Protein AF-A0A2G4GRU7-F1 (afdb_monomer_lite)

Radius of gyration: 21.22 Å; chains: 1; bounding box: 40×22×75 Å

Structure (mmCIF, N/CA/C/O backbone):
data_AF-A0A2G4GRU7-F1
#
_entry.id   AF-A0A2G4GRU7-F1
#
loop_
_atom_site.group_PDB
_atom_site.id
_atom_site.type_symbol
_atom_site.label_atom_id
_atom_site.label_alt_id
_atom_site.label_comp_id
_atom_site.label_asym_id
_atom_site.label_entity_id
_atom_site.label_seq_id
_atom_site.pdbx_PDB_ins_code
_atom_site.Cartn_x
_atom_site.Cartn_y
_atom_site.Cartn_z
_atom_site.occupancy
_atom_site.B_iso_or_equiv
_atom_site.auth_seq_id
_atom_site.auth_comp_id
_atom_site.auth_asym_id
_atom_site.auth_atom_id
_atom_site.pdbx_PDB_model_num
ATOM 1 N N . MET A 1 1 ? -12.659 11.363 2.943 1.00 33.38 1 MET A N 1
ATOM 2 C CA . MET A 1 1 ? -12.191 11.001 1.588 1.00 33.38 1 MET A CA 1
ATOM 3 C C . MET A 1 1 ? -10.770 10.488 1.726 1.00 33.38 1 MET A C 1
ATOM 5 O O . MET A 1 1 ? -9.872 11.290 1.928 1.00 33.38 1 MET A O 1
ATOM 9 N N . TYR A 1 2 ? -10.581 9.170 1.735 1.00 34.88 2 TYR A N 1
ATOM 10 C CA . TYR A 1 2 ? -9.243 8.578 1.662 1.00 34.88 2 TYR A CA 1
ATOM 11 C C . TYR A 1 2 ? -8.819 8.586 0.191 1.00 34.88 2 TYR A C 1
ATOM 13 O O . TYR A 1 2 ? -9.683 8.330 -0.653 1.00 34.88 2 TYR A O 1
ATOM 21 N N . PRO A 1 3 ? -7.564 8.933 -0.141 1.00 39.75 3 PRO A N 1
ATOM 22 C CA . PRO A 1 3 ? -7.118 8.927 -1.523 1.00 39.75 3 PRO A CA 1
ATOM 23 C C . PRO A 1 3 ? -7.282 7.507 -2.066 1.00 39.75 3 PRO A C 1
ATOM 25 O O . PRO A 1 3 ? -6.650 6.564 -1.596 1.00 39.75 3 PRO A O 1
ATOM 28 N N . SER A 1 4 ? -8.218 7.387 -3.006 1.00 40.75 4 SER A N 1
ATOM 29 C CA . SER A 1 4 ? -8.420 6.230 -3.869 1.00 40.75 4 SER A CA 1
ATOM 30 C C . SER A 1 4 ? -7.087 5.843 -4.510 1.00 40.75 4 SER A C 1
ATOM 32 O O . SER A 1 4 ? -6.203 6.689 -4.645 1.00 40.75 4 SER A O 1
ATOM 34 N N . ALA A 1 5 ? -6.973 4.607 -4.988 1.00 45.09 5 ALA A N 1
ATOM 35 C CA . ALA A 1 5 ? -5.902 4.084 -5.845 1.00 45.09 5 ALA A CA 1
ATOM 36 C C . ALA A 1 5 ? -5.687 4.863 -7.180 1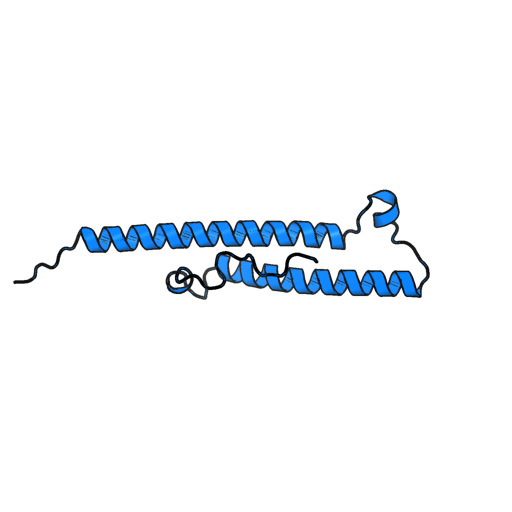.00 45.09 5 ALA A C 1
ATOM 38 O O . ALA A 1 5 ? -5.176 4.326 -8.157 1.00 45.09 5 ALA A O 1
ATOM 39 N N . ALA A 1 6 ? -6.095 6.133 -7.238 1.00 44.72 6 ALA A N 1
ATOM 40 C CA . ALA A 1 6 ? -6.219 7.013 -8.388 1.00 44.72 6 ALA A CA 1
ATOM 41 C C . ALA A 1 6 ? -4.956 7.829 -8.721 1.00 44.72 6 ALA A C 1
ATOM 43 O O . ALA A 1 6 ? -5.002 8.629 -9.646 1.00 44.72 6 ALA A O 1
ATOM 44 N N . GLU A 1 7 ? -3.833 7.638 -8.025 1.00 49.34 7 GLU A N 1
ATOM 45 C CA . GLU A 1 7 ? -2.582 8.354 -8.339 1.00 49.34 7 GLU A CA 1
ATOM 46 C C . GLU A 1 7 ? -1.391 7.422 -8.588 1.00 49.34 7 GLU A C 1
ATOM 48 O O . GLU A 1 7 ? -0.241 7.823 -8.441 1.00 49.34 7 GLU A O 1
ATOM 53 N N . LEU A 1 8 ? -1.633 6.173 -8.992 1.00 56.59 8 LEU A N 1
ATOM 54 C CA . LEU A 1 8 ? -0.574 5.411 -9.653 1.00 56.59 8 LEU A CA 1
ATOM 55 C C . LEU A 1 8 ? -0.314 6.075 -11.006 1.00 56.59 8 LEU A C 1
ATOM 57 O O . LEU A 1 8 ? -1.179 6.029 -11.885 1.00 56.59 8 LEU A O 1
ATOM 61 N N . ARG A 1 9 ? 0.852 6.708 -11.183 1.00 59.22 9 ARG A N 1
ATOM 62 C CA . ARG A 1 9 ? 1.202 7.449 -12.410 1.00 59.22 9 ARG A CA 1
ATOM 63 C C . ARG A 1 9 ? 1.265 6.515 -13.615 1.00 59.22 9 ARG A C 1
ATOM 65 O O . ARG A 1 9 ? 1.128 6.956 -14.756 1.00 59.22 9 ARG A O 1
ATOM 72 N N . LEU A 1 10 ? 1.430 5.215 -13.376 1.00 54.62 10 LEU A N 1
ATOM 73 C CA . LEU A 1 10 ? 1.379 4.183 -14.406 1.00 54.62 10 LEU A CA 1
ATOM 74 C C . LEU A 1 10 ? -0.038 3.777 -14.822 1.00 54.62 10 LEU A C 1
ATOM 76 O O . LEU A 1 10 ? -0.189 3.167 -15.880 1.00 54.62 10 LEU A O 1
ATOM 80 N N . SER A 1 11 ? -1.079 4.125 -14.059 1.00 49.16 11 SER A N 1
ATOM 81 C CA . SER A 1 11 ? -2.467 3.812 -14.408 1.00 49.16 11 SER A CA 1
ATOM 82 C C . SER A 1 11 ? -2.907 4.657 -15.612 1.00 49.16 11 SER A C 1
ATOM 84 O O . SER A 1 11 ? -3.355 5.791 -15.480 1.00 49.16 11 SER A O 1
ATOM 86 N N . GLY A 1 12 ? -2.709 4.118 -16.819 1.00 50.47 12 GLY A N 1
ATOM 87 C CA . GLY A 1 12 ? -3.127 4.732 -18.084 1.00 50.47 12 GLY A CA 1
ATOM 88 C C . GLY A 1 12 ? -2.006 5.292 -18.965 1.00 50.47 12 GLY A C 1
ATOM 89 O O . GLY A 1 12 ? -2.294 5.847 -20.024 1.00 50.47 12 GLY A O 1
ATOM 90 N N . THR A 1 13 ? -0.729 5.141 -18.599 1.00 53.81 13 THR A N 1
ATOM 91 C CA . THR A 1 13 ? 0.367 5.622 -19.452 1.00 53.81 13 THR A CA 1
ATOM 92 C C . THR A 1 13 ? 0.822 4.551 -20.441 1.00 53.81 13 THR A C 1
ATOM 94 O O . THR A 1 13 ? 1.017 3.385 -20.101 1.00 53.81 13 THR A O 1
ATOM 97 N N . ALA A 1 14 ? 1.123 4.962 -21.679 1.00 52.47 14 ALA A N 1
ATOM 98 C CA . ALA A 1 14 ? 1.767 4.125 -22.703 1.00 52.47 14 ALA A CA 1
ATOM 99 C C . ALA A 1 14 ? 3.171 3.604 -22.292 1.00 52.47 14 ALA A C 1
ATOM 101 O O . ALA A 1 14 ? 3.937 3.132 -23.129 1.00 52.47 14 ALA A O 1
ATOM 102 N N . ALA A 1 15 ? 3.586 3.825 -21.039 1.00 53.56 15 ALA A N 1
ATOM 103 C CA . ALA A 1 15 ? 4.849 3.402 -20.444 1.00 53.56 15 ALA A CA 1
ATOM 104 C C . ALA A 1 15 ? 4.804 1.908 -20.098 1.00 53.56 15 ALA A C 1
ATOM 106 O O . ALA A 1 15 ? 5.805 1.214 -20.253 1.00 53.56 15 ALA A O 1
ATOM 107 N N . LEU A 1 16 ? 3.612 1.401 -19.758 1.00 57.91 16 LEU A N 1
ATOM 108 C CA . LEU A 1 16 ? 3.356 -0.020 -19.522 1.00 57.91 16 LEU A CA 1
ATOM 109 C C . LEU A 1 16 ? 3.605 -0.892 -20.759 1.00 57.91 16 LEU A C 1
ATOM 111 O O . LEU A 1 16 ? 3.955 -2.051 -20.610 1.00 57.91 16 LEU A O 1
ATOM 115 N N . GLY A 1 17 ? 3.473 -0.346 -21.973 1.00 60.91 17 GLY A N 1
ATOM 116 C CA . GLY A 1 17 ? 3.728 -1.100 -23.208 1.00 60.91 17 GLY A CA 1
ATOM 117 C C . GLY A 1 17 ? 5.206 -1.415 -23.463 1.00 60.91 17 GLY A C 1
ATOM 118 O O . GLY A 1 17 ? 5.508 -2.220 -24.336 1.00 60.91 17 GLY A O 1
ATOM 119 N N . VAL A 1 18 ? 6.122 -0.771 -22.730 1.00 65.56 18 VAL A N 1
ATOM 120 C CA . VAL A 1 18 ? 7.579 -0.959 -22.868 1.00 65.56 18 VAL A CA 1
ATOM 121 C C . VAL A 1 18 ? 8.126 -1.909 -21.797 1.00 65.56 18 VAL A C 1
ATOM 123 O O . VAL A 1 18 ? 9.195 -2.487 -21.974 1.00 65.56 18 VAL A O 1
ATOM 126 N N . ILE A 1 19 ? 7.401 -2.081 -20.690 1.00 71.81 19 ILE A N 1
ATOM 127 C CA . ILE A 1 19 ? 7.797 -2.948 -19.579 1.00 71.81 19 ILE A CA 1
ATOM 128 C C . ILE A 1 19 ? 7.186 -4.334 -19.802 1.00 71.81 19 ILE A C 1
ATOM 130 O O . ILE A 1 19 ? 5.994 -4.458 -20.080 1.00 71.81 19 ILE A O 1
ATOM 134 N N . ALA A 1 20 ? 8.001 -5.382 -19.680 1.00 74.62 20 ALA A N 1
ATOM 135 C CA . ALA A 1 20 ? 7.530 -6.753 -19.822 1.00 74.62 20 ALA A CA 1
ATOM 136 C C . ALA A 1 20 ? 6.511 -7.102 -18.720 1.00 74.62 20 ALA A C 1
ATOM 138 O O . ALA A 1 20 ? 6.621 -6.652 -17.578 1.00 74.62 20 ALA A O 1
ATOM 139 N N . ALA A 1 21 ? 5.496 -7.898 -19.056 1.00 72.06 21 ALA A N 1
ATOM 140 C CA . ALA A 1 21 ? 4.409 -8.221 -18.127 1.00 72.06 21 ALA A CA 1
ATOM 141 C C . ALA A 1 21 ? 4.870 -9.033 -16.899 1.00 72.06 21 ALA A C 1
ATOM 143 O O . ALA A 1 21 ? 4.179 -9.039 -15.878 1.00 72.06 21 ALA A O 1
ATOM 144 N N . ASP A 1 22 ? 6.016 -9.701 -17.020 1.00 77.12 22 ASP A N 1
ATOM 145 C CA . ASP A 1 22 ? 6.724 -10.493 -16.017 1.00 77.12 22 ASP A CA 1
ATOM 146 C C . ASP A 1 22 ? 7.858 -9.719 -15.316 1.00 77.12 22 ASP A C 1
ATOM 148 O O . ASP A 1 22 ? 8.586 -10.302 -14.513 1.00 77.12 22 ASP A O 1
ATOM 152 N N . ASP A 1 23 ? 8.002 -8.407 -15.559 1.00 81.62 23 ASP A N 1
ATOM 153 C CA . ASP A 1 23 ? 8.969 -7.576 -14.834 1.00 81.62 23 ASP A CA 1
ATOM 154 C C . ASP A 1 23 ? 8.699 -7.658 -13.325 1.00 81.62 23 ASP A C 1
ATOM 156 O O . ASP A 1 23 ? 7.605 -7.352 -12.839 1.00 81.62 23 ASP A O 1
ATOM 160 N N . VAL A 1 24 ? 9.726 -8.061 -12.573 1.00 84.62 24 VAL A N 1
ATOM 161 C CA . VAL A 1 24 ? 9.657 -8.303 -11.126 1.00 84.62 24 VAL A CA 1
ATOM 162 C C . VAL A 1 24 ? 9.108 -7.090 -10.371 1.00 84.62 24 VAL A C 1
ATOM 164 O O . VAL A 1 24 ? 8.372 -7.255 -9.401 1.00 84.62 24 VAL A O 1
ATOM 167 N N . ARG A 1 25 ? 9.399 -5.866 -10.827 1.00 82.94 25 ARG A N 1
ATOM 168 C CA . ARG A 1 25 ? 8.919 -4.629 -10.192 1.00 82.94 25 ARG A CA 1
ATOM 169 C C . ARG A 1 25 ? 7.429 -4.413 -10.435 1.00 82.94 25 ARG A C 1
ATOM 171 O O . ARG A 1 25 ? 6.721 -3.977 -9.533 1.00 82.94 25 ARG A O 1
ATOM 178 N N . LEU A 1 26 ? 6.939 -4.753 -11.628 1.00 82.62 26 LEU A N 1
ATOM 179 C CA . LEU A 1 26 ? 5.515 -4.676 -11.957 1.00 82.62 26 LEU A CA 1
ATOM 180 C C . LEU A 1 26 ? 4.717 -5.735 -11.187 1.00 82.62 26 LEU A C 1
ATOM 182 O O . LEU A 1 26 ? 3.625 -5.451 -10.691 1.00 82.62 26 LEU A O 1
ATOM 186 N N . VAL A 1 27 ? 5.273 -6.941 -11.043 1.00 86.75 27 VAL A N 1
ATOM 187 C CA . VAL A 1 27 ? 4.704 -7.994 -10.192 1.00 86.75 27 VAL A CA 1
ATOM 188 C C . VAL A 1 27 ? 4.671 -7.545 -8.729 1.00 86.75 27 VAL A C 1
ATOM 190 O O . VAL A 1 27 ? 3.622 -7.654 -8.093 1.00 86.75 27 VAL A O 1
ATOM 193 N N . ALA A 1 28 ? 5.765 -6.974 -8.219 1.00 88.00 28 ALA A N 1
ATOM 194 C CA . ALA A 1 28 ? 5.840 -6.449 -6.858 1.00 88.00 28 ALA A CA 1
ATOM 195 C C . ALA A 1 28 ? 4.814 -5.331 -6.610 1.00 88.00 28 ALA A C 1
ATOM 197 O O . ALA A 1 28 ? 4.144 -5.343 -5.581 1.00 88.00 28 ALA A O 1
ATOM 198 N N . LEU A 1 29 ? 4.619 -4.415 -7.566 1.00 87.75 29 LEU A N 1
ATOM 199 C CA . LEU A 1 29 ? 3.603 -3.362 -7.468 1.00 87.75 29 LEU A CA 1
ATOM 200 C C . LEU A 1 29 ? 2.190 -3.953 -7.356 1.00 87.75 29 LEU A C 1
ATOM 202 O O . LEU A 1 29 ? 1.420 -3.556 -6.485 1.00 87.75 29 LEU A O 1
ATOM 206 N N . ARG A 1 30 ? 1.854 -4.943 -8.195 1.00 86.50 30 ARG A N 1
ATOM 207 C CA . ARG A 1 30 ? 0.549 -5.629 -8.133 1.00 86.50 30 ARG A CA 1
ATOM 208 C C . ARG A 1 30 ? 0.339 -6.331 -6.793 1.00 86.50 30 ARG A C 1
ATOM 210 O O . ARG A 1 30 ? -0.740 -6.230 -6.216 1.00 86.50 30 ARG A O 1
ATOM 217 N N . GLN A 1 31 ? 1.365 -7.020 -6.296 1.00 89.31 31 GLN A N 1
ATOM 218 C CA . GLN A 1 31 ? 1.323 -7.687 -4.994 1.00 89.31 31 GLN A CA 1
ATOM 219 C C . GLN A 1 31 ? 1.164 -6.685 -3.847 1.00 89.31 31 GLN A C 1
ATOM 221 O O . GLN A 1 31 ? 0.366 -6.923 -2.945 1.00 89.31 31 GLN A O 1
ATOM 226 N N . ALA A 1 32 ? 1.862 -5.549 -3.899 1.00 89.81 32 ALA A N 1
ATOM 227 C CA . ALA A 1 32 ? 1.746 -4.493 -2.900 1.00 89.81 32 ALA A CA 1
ATOM 228 C C . ALA A 1 32 ? 0.336 -3.879 -2.879 1.00 89.81 32 ALA A C 1
ATOM 230 O O . ALA A 1 32 ? -0.222 -3.676 -1.802 1.00 89.81 32 ALA A O 1
ATOM 231 N N . CYS A 1 33 ? -0.284 -3.658 -4.044 1.00 89.75 33 CYS A N 1
ATOM 232 C CA . CYS A 1 33 ? -1.679 -3.212 -4.123 1.00 89.75 33 CYS A CA 1
ATOM 233 C C . CYS A 1 33 ? -2.652 -4.234 -3.511 1.00 89.75 33 CYS A C 1
ATOM 235 O O . CYS A 1 33 ? -3.497 -3.858 -2.703 1.00 89.75 33 CYS A O 1
ATOM 237 N N . ALA A 1 34 ? -2.504 -5.525 -3.827 1.00 90.75 34 ALA A N 1
ATOM 238 C CA . ALA A 1 34 ? -3.344 -6.577 -3.245 1.00 90.75 34 ALA A CA 1
ATOM 239 C C . ALA A 1 34 ? -3.159 -6.702 -1.718 1.00 90.75 34 ALA A C 1
ATOM 241 O O . ALA A 1 34 ? -4.118 -6.923 -0.971 1.00 90.75 34 ALA A O 1
ATOM 242 N N . LEU A 1 35 ? -1.925 -6.524 -1.235 1.00 92.56 35 LEU A N 1
ATOM 243 C CA . LEU A 1 35 ? -1.626 -6.481 0.193 1.00 92.56 35 LEU A CA 1
ATOM 244 C C . LEU A 1 35 ? -2.309 -5.286 0.868 1.00 92.56 35 LEU A C 1
ATOM 246 O O . LEU A 1 35 ? -2.901 -5.454 1.931 1.00 92.56 35 LEU A O 1
ATOM 250 N N . LEU A 1 36 ? -2.276 -4.103 0.248 1.00 92.81 36 LEU A N 1
ATOM 251 C CA . LEU A 1 36 ? -2.945 -2.912 0.770 1.00 92.81 36 LEU A CA 1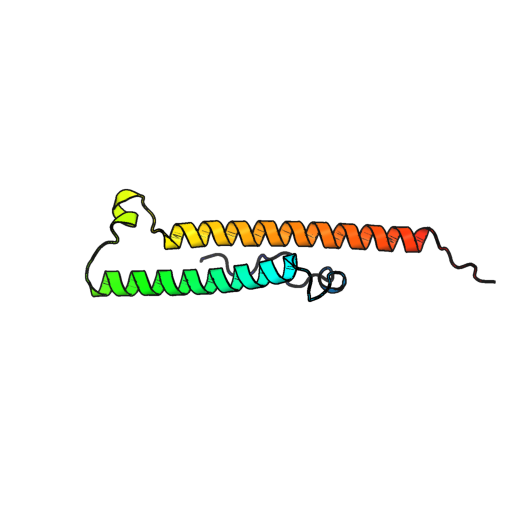
ATOM 252 C C . LEU A 1 36 ? -4.454 -3.138 0.932 1.00 92.81 36 LEU A C 1
ATOM 254 O O . LEU A 1 36 ? -5.000 -2.833 1.991 1.00 92.81 36 LEU A O 1
ATOM 258 N N . GLU A 1 37 ? -5.116 -3.711 -0.075 1.00 91.44 37 GLU A N 1
ATOM 259 C CA . GLU A 1 37 ? -6.547 -4.040 -0.004 1.00 91.44 37 GLU A CA 1
ATOM 260 C C . GLU A 1 37 ? -6.855 -5.000 1.152 1.00 91.44 37 GLU A C 1
ATOM 262 O O . GLU A 1 37 ? -7.821 -4.802 1.896 1.00 91.44 37 GLU A O 1
ATOM 267 N N . THR A 1 38 ? -5.999 -6.007 1.345 1.00 93.75 38 THR A N 1
ATOM 268 C CA . THR A 1 38 ? -6.126 -6.976 2.441 1.00 93.75 38 THR A CA 1
ATOM 269 C C . THR A 1 38 ? -5.981 -6.291 3.800 1.00 93.75 38 THR A C 1
ATOM 271 O O . THR A 1 38 ? -6.834 -6.460 4.669 1.00 93.75 38 THR A O 1
ATOM 274 N N . LEU A 1 39 ? -4.954 -5.454 3.972 1.00 93.12 39 LEU A N 1
ATOM 275 C CA . LEU A 1 39 ? -4.716 -4.718 5.215 1.00 93.12 39 LEU A CA 1
ATOM 276 C C . LEU A 1 39 ? -5.861 -3.751 5.543 1.00 93.12 39 LEU A C 1
ATOM 278 O O . LEU A 1 39 ? -6.278 -3.651 6.697 1.00 93.12 39 LEU A O 1
ATOM 282 N N . GLU A 1 40 ? -6.414 -3.060 4.544 1.00 93.06 40 GLU A N 1
ATOM 283 C CA . GLU A 1 40 ? -7.567 -2.176 4.737 1.00 93.06 40 GLU A CA 1
ATOM 284 C C . GLU A 1 40 ? -8.830 -2.950 5.139 1.00 93.06 40 GLU A C 1
ATOM 286 O O . GLU A 1 40 ? -9.607 -2.476 5.975 1.00 93.06 40 GLU A O 1
ATOM 291 N N . ALA A 1 41 ? -9.045 -4.140 4.572 1.00 93.62 41 ALA A N 1
ATOM 292 C CA . ALA A 1 41 ? -10.146 -5.016 4.961 1.00 93.62 41 ALA A CA 1
ATOM 293 C C . ALA A 1 41 ? -9.973 -5.541 6.396 1.00 93.62 41 ALA A C 1
ATOM 295 O O . ALA A 1 41 ? -10.921 -5.511 7.186 1.00 93.62 41 ALA A O 1
ATOM 296 N N . GLU A 1 42 ? -8.762 -5.961 6.763 1.00 94.12 42 GLU A N 1
ATOM 297 C CA . GLU A 1 42 ? -8.441 -6.413 8.117 1.00 94.12 42 GLU A CA 1
ATOM 298 C C . GLU A 1 42 ? -8.583 -5.296 9.152 1.00 94.12 42 GLU A C 1
ATOM 300 O O . GLU A 1 42 ? -9.149 -5.533 10.219 1.00 94.12 42 GLU A O 1
ATOM 305 N N . SER A 1 43 ? -8.150 -4.072 8.830 1.00 93.00 43 SER A N 1
ATOM 306 C CA . SER A 1 43 ? -8.301 -2.908 9.711 1.00 93.00 43 SER A CA 1
ATOM 307 C C . SER A 1 43 ? -9.773 -2.632 10.006 1.00 93.00 43 SER A C 1
ATOM 309 O O . SER A 1 43 ? -10.159 -2.519 11.167 1.00 93.00 43 SER A O 1
ATOM 311 N N . LYS A 1 44 ? -10.626 -2.627 8.973 1.00 93.00 44 LYS A N 1
ATOM 312 C CA . LYS A 1 44 ? -12.080 -2.460 9.138 1.00 93.00 44 LYS A CA 1
ATOM 313 C C . LYS A 1 44 ? -12.694 -3.592 9.963 1.00 93.00 44 LYS A C 1
ATOM 315 O O . LYS A 1 44 ? -13.549 -3.353 10.810 1.00 93.00 44 LYS A O 1
ATOM 320 N N . SER A 1 45 ? -12.259 -4.829 9.728 1.00 93.94 45 SER A N 1
ATOM 321 C CA . SER A 1 45 ? -12.709 -5.996 10.494 1.00 93.94 45 SER A CA 1
ATOM 322 C C . SER A 1 45 ? -12.290 -5.920 11.968 1.00 93.94 45 SER A C 1
ATOM 324 O O . SER A 1 45 ? -13.049 -6.305 12.859 1.00 93.94 45 SER A O 1
ATOM 326 N N . LEU A 1 46 ? -11.090 -5.411 12.260 1.00 91.31 46 LEU A N 1
ATOM 327 C CA . LEU A 1 46 ? -10.635 -5.162 13.626 1.00 91.31 46 LEU A CA 1
ATOM 328 C C . LEU A 1 46 ? -11.486 -4.088 14.309 1.00 91.31 46 LEU A C 1
ATOM 330 O O . LEU A 1 46 ? -11.978 -4.348 15.407 1.00 91.31 46 LEU A O 1
ATOM 334 N N . ASP A 1 47 ? -11.716 -2.951 13.650 1.00 90.81 47 ASP A N 1
ATOM 335 C CA . ASP A 1 47 ? -12.554 -1.872 14.185 1.00 90.81 47 ASP A CA 1
ATOM 336 C C . ASP A 1 47 ? -13.962 -2.386 14.530 1.00 90.81 47 ASP A C 1
ATOM 338 O O . ASP A 1 47 ? -14.437 -2.199 15.648 1.00 90.81 47 ASP A O 1
ATOM 342 N N . LEU A 1 48 ? -14.598 -3.144 13.628 1.00 93.31 48 LEU A N 1
ATOM 343 C CA . LEU A 1 48 ? -15.917 -3.739 13.880 1.00 93.31 48 LEU A CA 1
ATOM 344 C C . LEU A 1 48 ? -15.929 -4.679 15.095 1.00 93.31 48 LEU A C 1
ATOM 346 O O . LEU A 1 48 ? -16.880 -4.668 15.878 1.00 93.31 48 LEU A O 1
ATOM 350 N N . ARG A 1 49 ? -14.885 -5.499 15.272 1.00 92.56 49 ARG A N 1
ATOM 351 C CA . ARG A 1 49 ? -14.776 -6.417 16.421 1.00 92.56 49 ARG A CA 1
ATOM 352 C C . ARG A 1 49 ? -14.563 -5.672 17.734 1.00 92.56 49 ARG A C 1
ATOM 354 O O . ARG A 1 49 ? -15.115 -6.083 18.754 1.00 92.56 49 ARG A O 1
ATOM 361 N N . LEU A 1 50 ? -13.765 -4.609 17.720 1.00 91.75 50 LEU A N 1
ATOM 362 C CA . LEU A 1 50 ? -13.506 -3.774 18.890 1.00 91.75 50 LEU A CA 1
ATOM 363 C C . LEU A 1 50 ? -14.767 -3.031 19.333 1.00 91.75 50 LEU A C 1
ATOM 365 O O . LEU A 1 50 ? -15.122 -3.096 20.512 1.00 91.75 50 LEU A O 1
ATOM 369 N N . GLU A 1 51 ? -15.495 -2.442 18.384 1.00 91.62 51 GLU A N 1
ATOM 370 C CA . GLU A 1 51 ? -16.787 -1.799 18.633 1.00 91.62 51 GLU A CA 1
ATOM 371 C C . GLU A 1 51 ? -17.818 -2.794 19.184 1.00 91.62 51 GLU A C 1
ATOM 373 O O . GLU A 1 51 ? -18.439 -2.545 20.219 1.00 91.62 51 GLU A O 1
ATOM 378 N N . ALA A 1 52 ? -17.946 -3.976 18.568 1.00 93.50 52 ALA A N 1
ATOM 379 C CA . ALA A 1 52 ? -18.854 -5.023 19.043 1.00 93.50 52 ALA A CA 1
ATOM 380 C C . ALA A 1 52 ? -18.515 -5.497 20.468 1.00 93.50 52 ALA A C 1
ATOM 382 O O . ALA A 1 52 ? -19.410 -5.773 21.268 1.00 93.50 52 ALA A O 1
ATOM 383 N N . ALA A 1 53 ? -17.225 -5.561 20.804 1.00 93.06 53 ALA A N 1
ATOM 384 C CA . ALA A 1 53 ? -16.753 -5.921 22.136 1.00 93.06 53 ALA A CA 1
ATOM 385 C C . ALA A 1 53 ? -16.763 -4.748 23.134 1.00 93.06 53 ALA A C 1
ATOM 387 O O . ALA A 1 53 ? -16.474 -4.973 24.310 1.00 93.06 53 ALA A O 1
ATOM 388 N N . LYS A 1 54 ? -17.068 -3.515 22.694 1.00 90.69 54 LYS A N 1
ATOM 389 C CA . LYS A 1 54 ? -16.915 -2.269 23.471 1.00 90.69 54 LYS A CA 1
ATOM 390 C C . LYS A 1 54 ? -15.516 -2.128 24.082 1.00 90.69 54 LYS A C 1
ATOM 392 O O . LYS A 1 54 ? -15.360 -1.702 25.228 1.00 90.69 54 LYS A O 1
ATOM 397 N N . ARG A 1 55 ? -14.492 -2.547 23.338 1.00 89.19 55 ARG A N 1
ATOM 398 C CA . ARG A 1 55 ? -13.088 -2.518 23.761 1.00 89.19 55 ARG A CA 1
ATOM 399 C C . ARG A 1 55 ? -12.312 -1.543 22.898 1.00 89.19 55 ARG A C 1
ATOM 401 O O . ARG A 1 55 ? -12.533 -1.456 21.700 1.00 89.19 55 ARG A O 1
ATOM 408 N N . LEU A 1 56 ? -11.358 -0.863 23.517 1.00 83.31 56 LEU A N 1
ATOM 409 C CA . LEU A 1 56 ? -10.382 -0.051 22.803 1.00 83.31 56 LEU A CA 1
ATOM 410 C C . LEU A 1 56 ? -9.193 -0.917 22.389 1.00 83.31 56 LEU A C 1
ATOM 412 O O . LEU A 1 56 ? -8.808 -1.841 23.112 1.00 83.31 56 LEU A O 1
ATOM 416 N N . ASP A 1 57 ? -8.600 -0.591 21.243 1.00 84.06 57 ASP A N 1
ATOM 417 C CA . ASP A 1 57 ? -7.325 -1.174 20.839 1.00 84.06 57 ASP A CA 1
ATOM 418 C C . ASP A 1 57 ? -6.201 -0.670 21.771 1.00 84.06 57 ASP A C 1
ATOM 420 O O . ASP A 1 57 ? -5.995 0.546 21.880 1.00 84.06 57 ASP A O 1
ATOM 424 N N . PRO A 1 58 ? -5.458 -1.566 22.448 1.00 83.75 58 PRO A N 1
ATOM 425 C CA . PRO A 1 58 ? -4.396 -1.164 23.368 1.00 83.75 58 PRO A CA 1
ATOM 426 C C . PRO A 1 58 ? -3.252 -0.402 22.691 1.00 83.75 58 PRO A C 1
ATOM 428 O O . PRO A 1 58 ? -2.720 0.539 23.276 1.00 83.75 58 PRO A O 1
ATOM 431 N N . MET A 1 59 ? -2.875 -0.773 21.462 1.00 85.94 59 MET A N 1
ATOM 432 C CA . MET A 1 59 ? -1.827 -0.066 20.722 1.00 85.94 59 MET A CA 1
ATOM 433 C C . MET A 1 59 ? -2.296 1.321 20.312 1.00 85.94 59 MET A C 1
ATOM 435 O O . MET A 1 59 ? -1.564 2.283 20.514 1.00 85.94 59 MET A O 1
ATOM 439 N N . ARG A 1 60 ? -3.524 1.453 19.807 1.00 87.12 60 ARG A N 1
ATOM 440 C CA . ARG A 1 60 ? -4.099 2.753 19.451 1.00 87.12 60 ARG A CA 1
ATOM 441 C C . ARG A 1 60 ? -4.177 3.680 20.659 1.00 87.12 60 ARG A C 1
ATOM 443 O O . ARG A 1 60 ? -3.938 4.873 20.518 1.00 87.12 60 ARG A O 1
ATOM 450 N N . HIS A 1 61 ? -4.455 3.139 21.844 1.00 86.44 61 HIS A N 1
ATOM 451 C CA . HIS A 1 61 ? -4.483 3.920 23.078 1.00 86.44 61 HIS A CA 1
ATOM 452 C C . HIS A 1 61 ? -3.097 4.437 23.500 1.00 86.44 61 HIS A C 1
ATOM 454 O O . HIS A 1 61 ? -2.989 5.556 23.990 1.00 86.44 61 HIS A O 1
ATOM 460 N N . VAL A 1 62 ? -2.039 3.645 23.296 1.00 89.19 62 VAL A N 1
ATOM 461 C CA . VAL A 1 62 ? -0.668 3.996 23.715 1.00 89.19 62 VAL A CA 1
ATOM 462 C C . VAL A 1 62 ? 0.085 4.802 22.652 1.00 89.19 62 VAL A C 1
ATOM 464 O O . VAL A 1 62 ? 0.779 5.761 22.974 1.00 89.19 62 VAL A O 1
ATOM 467 N N . LEU A 1 63 ? -0.031 4.410 21.385 1.00 86.56 63 LEU A N 1
ATOM 468 C CA . LEU A 1 63 ? 0.763 4.920 20.262 1.00 86.56 63 LEU A CA 1
ATOM 469 C C . LEU A 1 63 ? -0.035 5.843 19.330 1.00 86.56 63 LEU A C 1
ATOM 471 O O . LEU A 1 63 ? 0.527 6.383 18.380 1.00 86.56 63 LEU A O 1
ATOM 475 N N . GLY A 1 64 ? -1.344 5.997 19.549 1.00 87.44 64 GLY A N 1
ATOM 476 C CA . GLY A 1 64 ? -2.240 6.788 18.698 1.00 87.44 64 GLY A CA 1
ATOM 477 C C . GLY A 1 64 ? -2.656 6.102 17.393 1.00 87.44 64 GLY A C 1
ATOM 478 O O . GLY A 1 64 ? -3.550 6.598 16.711 1.00 87.44 64 GLY A O 1
ATOM 479 N N . LYS A 1 65 ? -2.049 4.957 17.059 1.00 87.25 65 LYS A N 1
ATOM 480 C CA . LYS A 1 65 ? -2.352 4.159 15.866 1.00 87.25 65 LYS A CA 1
ATOM 481 C C . LYS A 1 65 ? -2.202 2.664 16.116 1.00 87.25 65 LYS A C 1
ATOM 483 O O . LYS A 1 65 ? -1.423 2.233 16.967 1.00 87.25 65 LYS A O 1
ATOM 488 N N . THR A 1 66 ? -2.945 1.876 15.356 1.00 89.44 66 THR A N 1
ATOM 489 C CA . THR A 1 66 ? -2.846 0.417 15.329 1.00 89.44 66 THR A CA 1
ATOM 490 C C . THR A 1 66 ? -1.638 -0.043 14.505 1.00 89.44 66 THR A C 1
ATOM 492 O O . THR A 1 66 ? -1.057 0.702 13.702 1.00 89.44 66 THR A O 1
ATOM 495 N N . SER A 1 67 ? -1.248 -1.306 14.686 1.00 89.06 67 SER A N 1
ATOM 496 C CA . SER A 1 67 ? -0.255 -1.955 13.823 1.00 89.06 67 SER A CA 1
ATOM 497 C C . SER A 1 67 ? -0.723 -2.008 12.366 1.00 89.06 67 SER A C 1
ATOM 499 O O . SER A 1 67 ? 0.086 -1.786 11.468 1.00 89.06 67 SER A O 1
ATOM 501 N N . LEU A 1 68 ? -2.023 -2.227 12.134 1.00 92.12 68 LEU A N 1
ATOM 502 C CA . LEU A 1 68 ? -2.624 -2.261 10.799 1.00 92.12 68 LEU A CA 1
ATOM 503 C C . LEU A 1 68 ? -2.589 -0.889 10.126 1.00 92.12 68 LEU A C 1
ATOM 505 O O . LEU A 1 68 ? -2.160 -0.799 8.982 1.00 92.12 68 LEU A O 1
ATOM 509 N N . GLU A 1 69 ? -2.933 0.190 10.835 1.00 91.88 69 GLU A N 1
ATOM 510 C CA . GLU A 1 69 ? -2.797 1.557 10.307 1.00 91.88 69 GLU A CA 1
ATOM 511 C C . GLU A 1 69 ? -1.345 1.861 9.916 1.00 91.88 69 GLU A C 1
ATOM 513 O O . GLU A 1 69 ? -1.087 2.393 8.837 1.00 91.88 69 GLU A O 1
ATOM 518 N N . SER A 1 70 ? -0.382 1.442 10.742 1.00 91.94 70 SER A N 1
ATOM 519 C CA . SER A 1 70 ? 1.045 1.606 10.435 1.00 91.94 70 SER A CA 1
ATOM 520 C C . SER A 1 70 ? 1.477 0.793 9.208 1.00 91.94 70 SER A C 1
ATOM 522 O O . SER A 1 70 ? 2.228 1.292 8.372 1.00 91.94 70 SER A O 1
ATOM 524 N N . ALA A 1 71 ? 0.997 -0.446 9.073 1.00 92.81 71 ALA A N 1
ATOM 525 C CA . ALA A 1 71 ? 1.287 -1.301 7.923 1.00 92.81 71 ALA A CA 1
ATOM 526 C C . ALA A 1 71 ? 0.652 -0.764 6.628 1.00 92.81 71 ALA A C 1
ATOM 528 O O . ALA A 1 71 ? 1.283 -0.803 5.572 1.00 92.81 71 ALA A O 1
ATOM 529 N N . ILE A 1 72 ? -0.562 -0.209 6.704 1.00 93.12 72 ILE A N 1
ATOM 530 C CA . ILE A 1 72 ? -1.242 0.464 5.587 1.00 93.12 72 ILE A CA 1
ATOM 531 C C . ILE A 1 72 ? -0.421 1.671 5.120 1.00 93.12 72 ILE A C 1
ATOM 533 O O . ILE A 1 72 ? -0.183 1.819 3.922 1.00 93.12 72 ILE A O 1
ATOM 537 N N . GLU A 1 73 ? 0.045 2.517 6.045 1.00 92.75 73 GLU A N 1
ATOM 538 C CA . GLU A 1 73 ? 0.908 3.664 5.724 1.00 92.75 73 GLU A CA 1
ATOM 539 C C . GLU A 1 73 ? 2.192 3.222 5.012 1.00 92.75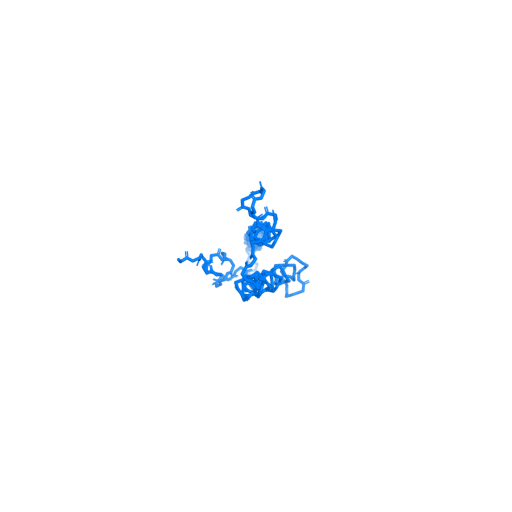 73 GLU A C 1
ATOM 541 O O . GLU A 1 73 ? 2.513 3.740 3.943 1.00 92.75 73 GLU A O 1
ATOM 546 N N . GLN A 1 74 ? 2.895 2.228 5.561 1.00 93.38 74 GLN A N 1
ATOM 547 C CA . GLN A 1 74 ? 4.130 1.701 4.972 1.00 93.38 74 GLN A CA 1
ATOM 548 C C . GLN A 1 74 ? 3.896 1.093 3.586 1.00 93.38 74 GLN A C 1
ATOM 550 O O . GLN A 1 74 ? 4.660 1.355 2.658 1.00 93.38 74 GLN A O 1
ATOM 555 N N . THR A 1 75 ? 2.812 0.333 3.415 1.00 91.81 75 THR A N 1
ATOM 556 C CA . THR A 1 75 ? 2.473 -0.29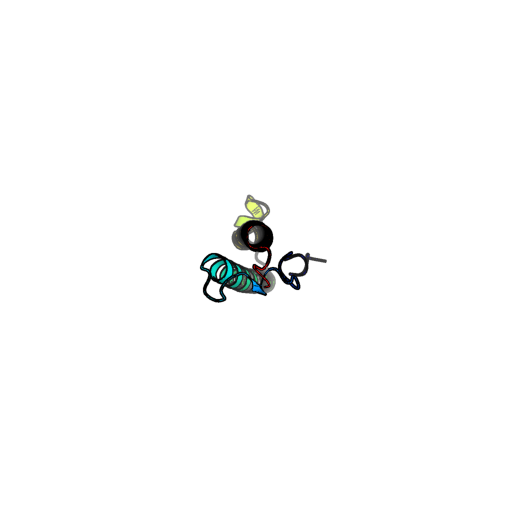3 2.130 1.00 91.81 75 THR A CA 1
ATOM 557 C C . THR A 1 75 ? 2.124 0.759 1.077 1.00 91.81 75 THR A C 1
ATOM 559 O O . THR A 1 75 ? 2.539 0.640 -0.073 1.00 91.81 75 THR A O 1
ATOM 562 N N . ARG A 1 76 ? 1.429 1.841 1.454 1.00 90.88 76 ARG A N 1
ATOM 563 C CA . ARG A 1 76 ? 1.161 2.972 0.548 1.00 90.88 76 ARG A CA 1
ATOM 564 C C . ARG A 1 76 ? 2.442 3.672 0.102 1.00 90.88 76 ARG A C 1
ATOM 566 O O . ARG A 1 76 ? 2.544 4.029 -1.070 1.00 90.88 76 ARG A O 1
ATOM 573 N N . THR A 1 77 ? 3.407 3.856 1.000 1.00 92.38 77 THR A N 1
ATOM 574 C CA . THR A 1 77 ? 4.726 4.403 0.644 1.00 92.38 77 THR A CA 1
ATOM 575 C C . THR A 1 77 ? 5.452 3.482 -0.332 1.00 92.38 77 THR A C 1
ATOM 577 O O . THR A 1 77 ? 5.878 3.944 -1.386 1.00 92.38 77 THR A O 1
ATOM 580 N N . LEU A 1 78 ? 5.487 2.176 -0.054 1.00 90.25 78 LEU A N 1
ATOM 581 C CA . LEU A 1 78 ? 6.110 1.186 -0.935 1.00 90.25 78 LEU A CA 1
ATOM 582 C C . LEU A 1 78 ? 5.497 1.192 -2.345 1.00 90.25 78 LEU A C 1
ATOM 584 O O . LEU A 1 78 ? 6.217 1.145 -3.338 1.00 90.25 78 LEU A O 1
ATOM 588 N N . ILE A 1 79 ? 4.168 1.277 -2.449 1.00 90.19 79 ILE A N 1
ATOM 589 C CA . ILE A 1 79 ? 3.467 1.362 -3.738 1.00 90.19 79 ILE A CA 1
ATOM 590 C C . ILE A 1 79 ? 3.922 2.594 -4.532 1.00 90.19 79 ILE A C 1
ATOM 592 O O . ILE A 1 79 ? 4.150 2.489 -5.736 1.00 90.19 79 ILE A O 1
ATOM 596 N N . ARG A 1 80 ? 4.079 3.748 -3.871 1.00 88.12 80 ARG A N 1
ATOM 597 C CA . ARG A 1 80 ? 4.553 4.983 -4.516 1.00 88.12 80 ARG A CA 1
ATOM 598 C C . ARG A 1 80 ? 5.992 4.851 -5.001 1.00 88.12 80 ARG A C 1
ATOM 600 O O . ARG A 1 80 ? 6.266 5.1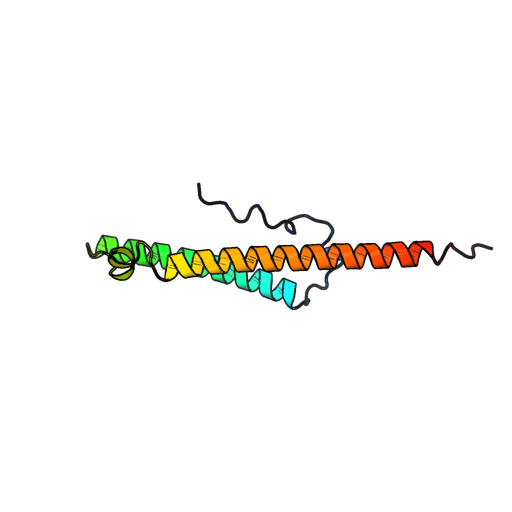80 -6.147 1.00 88.12 80 ARG A O 1
ATOM 607 N N . GLU A 1 81 ? 6.882 4.319 -4.169 1.00 89.50 81 GLU A N 1
ATOM 608 C CA . GLU A 1 81 ? 8.284 4.092 -4.541 1.00 89.50 81 GLU A CA 1
ATOM 609 C C . GLU A 1 81 ? 8.392 3.144 -5.746 1.00 89.50 81 GLU A C 1
ATOM 611 O O . GLU A 1 81 ? 9.117 3.415 -6.704 1.00 89.50 81 GLU A O 1
ATOM 616 N N . LEU A 1 82 ? 7.618 2.054 -5.751 1.00 87.19 82 LEU A N 1
ATOM 617 C CA . LEU A 1 82 ? 7.576 1.114 -6.871 1.00 87.19 82 LEU A CA 1
ATOM 618 C C . LEU A 1 82 ? 7.044 1.763 -8.159 1.00 87.19 82 LEU A C 1
ATOM 620 O O . LEU A 1 82 ? 7.619 1.541 -9.227 1.00 87.19 82 LEU A O 1
ATOM 624 N N . ASP A 1 83 ? 5.985 2.573 -8.073 1.00 86.75 83 ASP A N 1
ATOM 625 C CA . ASP A 1 83 ? 5.430 3.321 -9.212 1.00 86.75 83 ASP A CA 1
ATOM 626 C C . ASP A 1 83 ? 6.448 4.322 -9.785 1.00 86.75 83 ASP A C 1
ATOM 628 O O . ASP A 1 83 ? 6.641 4.380 -11.002 1.00 86.75 83 ASP A O 1
ATOM 632 N N . GLU A 1 84 ? 7.172 5.043 -8.926 1.00 85.81 84 GLU A N 1
ATOM 633 C CA . GLU A 1 84 ? 8.231 5.975 -9.329 1.00 85.81 84 GLU A CA 1
ATOM 634 C C . GLU A 1 84 ? 9.396 5.258 -10.021 1.00 85.81 84 GLU A C 1
ATOM 636 O O . GLU A 1 84 ? 9.837 5.674 -11.099 1.00 85.81 84 GLU A O 1
ATOM 641 N N . HIS A 1 85 ? 9.865 4.140 -9.461 1.00 85.31 85 HIS A N 1
ATOM 642 C CA . HIS A 1 85 ? 10.935 3.343 -10.061 1.00 85.31 85 HIS A CA 1
ATOM 643 C C . HIS A 1 85 ? 10.551 2.777 -11.430 1.00 85.31 85 HIS A C 1
ATOM 645 O O . HIS A 1 85 ? 11.366 2.767 -12.358 1.00 85.31 85 HIS A O 1
ATOM 651 N N . LEU A 1 86 ? 9.314 2.307 -11.572 1.00 83.88 86 LEU A N 1
ATOM 652 C CA . LEU A 1 86 ? 8.788 1.806 -12.837 1.00 83.88 86 LEU A CA 1
ATOM 653 C C . LEU A 1 86 ? 8.613 2.935 -13.865 1.00 83.88 86 LEU A C 1
ATOM 655 O O . LEU A 1 86 ? 8.970 2.750 -15.030 1.00 83.88 86 LEU A O 1
ATOM 659 N N . CYS A 1 87 ? 8.147 4.117 -13.448 1.00 82.81 87 CYS A N 1
ATOM 660 C CA . CYS A 1 87 ? 8.092 5.307 -14.304 1.00 82.81 87 CYS A CA 1
ATOM 661 C C . CYS A 1 87 ? 9.479 5.681 -14.840 1.00 82.81 87 CYS A C 1
ATOM 663 O O . CYS A 1 87 ? 9.663 5.783 -16.056 1.00 82.81 87 CYS A O 1
ATOM 665 N N . ALA A 1 88 ? 10.472 5.803 -13.955 1.00 82.38 88 ALA A N 1
ATOM 666 C CA . ALA A 1 88 ? 11.842 6.136 -14.337 1.00 82.38 88 ALA A CA 1
ATOM 667 C C . ALA A 1 88 ? 12.446 5.088 -15.292 1.00 82.38 88 ALA A C 1
ATOM 669 O O . ALA A 1 88 ? 13.143 5.428 -16.256 1.00 82.38 88 ALA A O 1
ATOM 670 N N . ALA A 1 89 ? 12.146 3.804 -15.073 1.00 80.12 89 ALA A N 1
ATOM 671 C CA . ALA A 1 89 ? 12.590 2.726 -15.950 1.00 80.12 89 ALA A CA 1
ATOM 672 C C . ALA A 1 89 ? 11.960 2.817 -17.349 1.00 80.12 89 ALA A C 1
ATOM 674 O O . ALA A 1 89 ? 12.663 2.668 -18.350 1.00 80.12 89 ALA A O 1
ATOM 675 N N . ALA A 1 90 ? 10.660 3.106 -17.436 1.00 79.00 90 ALA A N 1
ATOM 676 C CA . ALA A 1 90 ? 9.976 3.261 -18.716 1.00 79.00 90 ALA A CA 1
ATOM 677 C C . ALA A 1 90 ? 10.466 4.485 -19.502 1.00 79.00 90 ALA A C 1
ATOM 679 O O . ALA A 1 90 ? 10.625 4.419 -20.723 1.00 79.00 90 ALA A O 1
ATOM 680 N N . GLU A 1 91 ? 10.724 5.604 -18.824 1.00 78.88 91 GLU A N 1
ATOM 681 C CA . GLU A 1 91 ? 11.312 6.798 -19.438 1.00 78.88 91 GLU A CA 1
ATOM 682 C C . GLU A 1 91 ? 12.717 6.524 -19.982 1.00 78.88 91 GLU A C 1
ATOM 684 O O . GLU A 1 91 ? 13.007 6.855 -21.135 1.00 78.88 91 GLU A O 1
ATOM 689 N N . SER A 1 92 ? 13.552 5.838 -19.198 1.00 77.75 92 SER A N 1
ATOM 690 C CA . SER A 1 92 ? 14.900 5.432 -19.610 1.00 77.75 92 SER A CA 1
ATOM 691 C C . SER A 1 92 ? 14.864 4.507 -20.831 1.00 77.75 92 SER A C 1
ATOM 693 O O . SER A 1 92 ? 15.590 4.726 -21.803 1.00 77.75 92 SER A O 1
ATOM 695 N N . ALA A 1 93 ? 13.969 3.514 -20.834 1.00 75.62 93 ALA A N 1
ATOM 696 C CA . ALA A 1 93 ? 13.795 2.600 -21.961 1.00 75.62 93 ALA A CA 1
ATOM 697 C C . ALA A 1 93 ? 13.353 3.342 -23.234 1.00 75.62 93 ALA A C 1
ATOM 699 O O . ALA A 1 93 ? 13.918 3.138 -24.309 1.00 75.62 93 ALA A O 1
ATOM 700 N N . ARG A 1 94 ? 12.407 4.282 -23.117 1.00 72.81 94 ARG A N 1
ATOM 701 C CA . ARG A 1 94 ? 11.972 5.130 -24.241 1.00 72.81 94 ARG A CA 1
ATOM 702 C C . ARG A 1 94 ? 13.095 6.009 -24.785 1.00 72.81 94 ARG A C 1
ATOM 704 O O . ARG A 1 94 ? 13.199 6.173 -26.003 1.00 72.81 94 ARG A O 1
ATOM 711 N N . ALA A 1 95 ? 13.917 6.591 -23.913 1.00 73.75 95 ALA A N 1
ATOM 712 C CA . ALA A 1 95 ? 15.060 7.406 -24.318 1.00 73.75 95 ALA 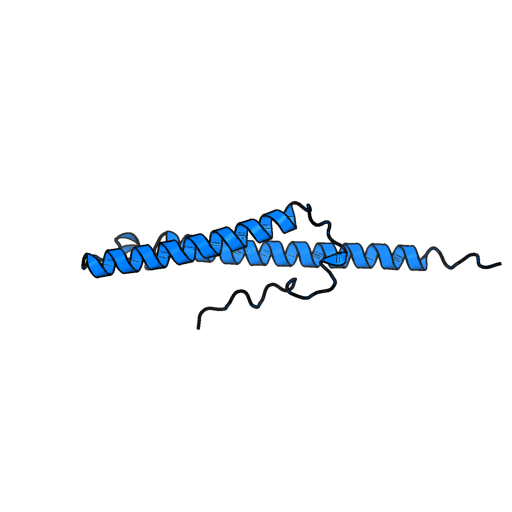A CA 1
ATOM 713 C C . ALA A 1 95 ? 16.100 6.574 -25.089 1.00 73.75 95 ALA A C 1
ATOM 715 O O . ALA A 1 95 ? 16.593 7.017 -26.132 1.00 73.75 95 ALA A O 1
ATOM 716 N N . ALA A 1 96 ? 16.366 5.343 -24.641 1.00 71.69 96 ALA A N 1
ATOM 717 C CA . ALA A 1 96 ? 17.239 4.406 -25.344 1.00 71.69 96 ALA A CA 1
ATOM 718 C C . ALA A 1 96 ? 16.690 4.059 -26.740 1.00 71.69 96 ALA A C 1
ATOM 720 O O . ALA A 1 96 ? 17.398 4.229 -27.734 1.00 71.69 96 ALA A O 1
ATOM 721 N N . SER A 1 97 ? 15.409 3.684 -26.854 1.00 67.25 97 SER A N 1
ATOM 722 C CA . SER A 1 97 ? 14.783 3.371 -28.150 1.00 67.25 97 SER A CA 1
ATOM 723 C C . SER A 1 97 ? 14.783 4.560 -29.119 1.00 67.25 97 SER A C 1
ATOM 725 O O . SER A 1 97 ? 15.012 4.388 -30.316 1.00 67.25 97 SER A O 1
ATOM 727 N N . ARG A 1 98 ? 14.576 5.785 -28.617 1.00 66.25 98 ARG A N 1
ATOM 728 C CA . ARG A 1 98 ? 14.631 7.011 -29.432 1.00 66.25 98 ARG A CA 1
ATOM 729 C C . ARG A 1 98 ? 16.041 7.308 -29.945 1.00 66.25 98 ARG A C 1
ATOM 731 O O . ARG A 1 98 ? 16.189 7.794 -31.063 1.00 66.25 98 ARG A O 1
ATOM 738 N N . THR A 1 99 ? 17.063 7.027 -29.141 1.00 67.25 99 THR A N 1
ATOM 739 C CA . THR A 1 99 ? 18.465 7.240 -29.526 1.00 67.25 99 THR A CA 1
ATOM 740 C C . THR A 1 99 ? 18.878 6.263 -30.626 1.00 67.25 99 THR A C 1
ATOM 742 O O . THR A 1 99 ? 19.430 6.695 -31.634 1.00 67.25 99 THR A O 1
ATOM 745 N N . VAL A 1 100 ? 18.500 4.986 -30.506 1.00 61.88 100 VAL A N 1
ATOM 746 C CA . VAL A 1 100 ? 18.744 3.961 -31.539 1.00 61.88 100 VAL A CA 1
ATOM 747 C C . VAL A 1 100 ? 18.058 4.312 -32.865 1.00 61.88 100 VAL A C 1
ATOM 749 O O . VAL A 1 100 ? 18.673 4.220 -33.926 1.00 61.88 100 VAL A O 1
ATOM 752 N N . ALA A 1 101 ? 16.812 4.794 -32.822 1.00 61.72 101 ALA A N 1
ATOM 753 C CA . ALA A 1 101 ? 16.094 5.242 -34.019 1.00 61.72 101 ALA A CA 1
ATOM 754 C C . ALA A 1 101 ? 16.751 6.453 -34.711 1.00 61.72 101 ALA A C 1
ATOM 756 O O . ALA A 1 101 ? 16.558 6.666 -35.904 1.00 61.72 101 ALA A O 1
ATOM 757 N N . ARG A 1 102 ? 17.527 7.256 -33.973 1.00 59.03 102 ARG A N 1
ATOM 758 C CA . ARG A 1 102 ? 18.234 8.429 -34.500 1.00 59.03 102 ARG A CA 1
ATOM 759 C C . ARG A 1 102 ? 19.622 8.087 -35.053 1.00 59.03 102 ARG A C 1
ATOM 761 O O . ARG A 1 102 ? 20.099 8.801 -35.929 1.00 59.03 102 ARG A O 1
ATOM 768 N N . THR A 1 103 ? 20.260 7.020 -34.569 1.00 59.16 103 THR A N 1
ATOM 769 C CA . THR A 1 103 ? 21.573 6.552 -35.055 1.00 59.16 103 THR A CA 1
ATOM 770 C C . THR A 1 103 ? 21.489 5.612 -36.257 1.00 59.16 103 THR A C 1
ATOM 772 O O . THR A 1 103 ? 22.495 5.419 -36.929 1.00 59.16 103 THR A O 1
ATOM 775 N N . HIS A 1 104 ? 20.306 5.074 -36.569 1.00 55.22 104 HIS A N 1
ATOM 776 C CA . HIS A 1 104 ? 20.016 4.416 -37.845 1.00 55.22 104 HIS A CA 1
ATOM 777 C C . HIS A 1 104 ? 19.017 5.246 -38.664 1.00 55.22 104 HIS A C 1
ATOM 779 O O . HIS A 1 104 ? 17.836 4.892 -38.740 1.00 55.22 104 HIS A O 1
ATOM 785 N N . PRO A 1 105 ? 19.443 6.363 -39.288 1.00 50.69 105 PRO A N 1
ATOM 786 C CA . PRO A 1 105 ? 18.694 6.870 -40.423 1.00 50.69 105 PRO A CA 1
ATOM 787 C C . PRO A 1 105 ? 18.719 5.769 -41.484 1.00 50.69 105 PRO A C 1
ATOM 789 O O . PRO A 1 105 ? 19.763 5.176 -41.738 1.00 50.69 105 PRO A O 1
ATOM 792 N N . LYS A 1 106 ? 17.553 5.445 -42.040 1.00 53.28 106 LYS A N 1
ATOM 793 C CA . LYS A 1 106 ? 17.421 4.511 -43.156 1.00 53.28 106 LYS A CA 1
ATOM 794 C C . LYS A 1 106 ? 18.527 4.778 -44.185 1.00 53.28 106 LYS A C 1
ATOM 796 O O . LYS A 1 106 ? 18.500 5.822 -44.835 1.00 53.28 106 LYS A O 1
ATOM 801 N N . ASP A 1 107 ? 19.422 3.812 -44.377 1.00 50.91 107 ASP A N 1
ATOM 802 C CA . ASP A 1 107 ? 20.039 3.558 -45.677 1.00 50.91 107 ASP A CA 1
ATOM 803 C C . ASP A 1 107 ? 18.898 3.157 -46.625 1.00 50.91 107 ASP A C 1
ATOM 805 O O . ASP A 1 107 ? 18.609 1.987 -46.872 1.00 50.91 107 ASP A O 1
ATOM 809 N N . THR A 1 108 ? 18.129 4.155 -47.050 1.00 53.12 108 THR A N 1
ATOM 810 C CA . THR A 1 108 ? 17.194 4.045 -48.160 1.00 53.12 108 THR A CA 1
ATOM 811 C C . THR A 1 108 ? 17.921 4.521 -49.403 1.00 53.12 108 THR A C 1
ATOM 813 O O . THR A 1 108 ? 18.017 5.727 -49.602 1.00 53.12 108 THR A O 1
ATOM 816 N N . GLN A 1 109 ? 18.339 3.520 -50.187 1.00 43.44 109 GLN A N 1
ATOM 817 C CA . GLN A 1 109 ? 18.680 3.519 -51.618 1.00 43.44 109 GLN A CA 1
ATOM 818 C C . GLN A 1 109 ? 19.891 4.321 -52.094 1.00 43.44 109 GLN A C 1
ATOM 820 O O . GLN A 1 109 ? 19.908 5.560 -51.960 1.00 43.44 109 GLN A O 1
#

pLDDT: mean 77.56, std 16.83, range [33.38, 94.12]

Secondary structure (DSSP, 8-state):
----STT-TTTT-TTTTTS-TT-HHHHHHHHHHHHHHHHHHHHHHHHHHHHHHT---HHHHHHSS-HHHHHHHHHHHHHHHHHHHHHHHHHHHHHHHHHHHHH------

Sequence (109 aa):
MYPSAAELRLSGTAALGVIAADDVRLVALRQACALLETLEAESKSLDLRLEAAKRLDPMRHVLGKTSLESAIEQTRTLIRELDEHLCAAAESARAASRTVARTHPKDTQ

Foldseek 3Di:
DPDDVPPLVPVDDPLVVLDDPPPPLNVVLVVLVVVLVVLVVVVVVVVVVCVVVVHDDPCCVVVVDDPSVVVNVVSVVVSVVSSVVSVVVSVVSVVVVVVVCVVDDDPPD